Protein AF-A0A961MR73-F1 (afdb_monomer_lite)

Sequence (90 aa):
IVFAKNSRHAAFIAERFDANYPHLKGSFARLIDYSVPYAQSLIDAFSEADKSPHIAVSVDMLDTGIDVPEVVNLVFFKIVRSKTKFWQMI

Structure (mmCIF, N/CA/C/O backbone):
data_AF-A0A961MR73-F1
#
_entry.id   AF-A0A961MR73-F1
#
loop_
_atom_site.group_PDB
_atom_site.id
_atom_site.type_symbol
_atom_site.label_atom_id
_atom_site.label_alt_id
_atom_site.label_comp_id
_atom_site.label_asym_id
_atom_site.label_entity_id
_atom_site.label_seq_id
_atom_site.pdbx_PDB_ins_code
_atom_site.Cartn_x
_atom_site.Cartn_y
_atom_site.Cartn_z
_atom_site.occupancy
_atom_site.B_iso_or_equiv
_atom_site.auth_seq_id
_atom_site.auth_comp_id
_atom_site.auth_asym_id
_atom_site.auth_atom_id
_atom_site.pdbx_PDB_model_num
ATOM 1 N N . ILE A 1 1 ? 0.335 -3.779 3.418 1.00 90.38 1 ILE A N 1
ATOM 2 C CA . ILE A 1 1 ? 0.580 -2.668 2.463 1.00 90.38 1 ILE A CA 1
ATOM 3 C C . ILE A 1 1 ? 1.559 -3.122 1.384 1.00 90.38 1 ILE A C 1
ATOM 5 O O . ILE A 1 1 ? 2.538 -3.790 1.704 1.00 90.38 1 ILE A O 1
ATOM 9 N N . VAL A 1 2 ? 1.304 -2.779 0.119 1.00 92.31 2 VAL A N 1
ATOM 10 C CA . VAL A 1 2 ? 2.216 -3.004 -1.014 1.00 92.31 2 VAL A CA 1
ATOM 11 C C . VAL A 1 2 ? 2.738 -1.660 -1.514 1.00 92.31 2 VAL A C 1
ATOM 13 O O . VAL A 1 2 ? 1.968 -0.824 -1.984 1.00 92.31 2 VAL A O 1
ATOM 16 N N . PHE A 1 3 ? 4.050 -1.459 -1.450 1.00 91.94 3 PHE A N 1
ATOM 17 C CA . PHE A 1 3 ? 4.706 -0.231 -1.886 1.00 91.94 3 PHE A CA 1
ATOM 18 C C . PHE A 1 3 ? 5.126 -0.328 -3.350 1.00 91.94 3 PHE A C 1
ATOM 20 O O . PHE A 1 3 ? 6.106 -0.996 -3.692 1.00 91.94 3 PHE A O 1
ATOM 27 N N . ALA A 1 4 ? 4.400 0.366 -4.220 1.00 92.00 4 ALA A N 1
ATOM 28 C CA . ALA A 1 4 ? 4.635 0.383 -5.654 1.00 92.00 4 ALA A CA 1
ATOM 29 C C . ALA A 1 4 ? 5.505 1.574 -6.087 1.00 92.00 4 ALA A C 1
ATOM 31 O O . ALA A 1 4 ? 5.562 2.623 -5.450 1.00 92.00 4 ALA A O 1
ATOM 32 N N . LYS A 1 5 ? 6.207 1.404 -7.211 1.00 90.69 5 LYS A N 1
ATOM 33 C CA . LYS A 1 5 ? 7.147 2.404 -7.753 1.00 90.69 5 LYS A CA 1
ATOM 34 C C . LYS A 1 5 ? 6.465 3.678 -8.275 1.00 90.69 5 LYS A C 1
ATOM 36 O O . LYS A 1 5 ? 7.056 4.746 -8.189 1.00 90.69 5 LYS A O 1
ATOM 41 N N . ASN A 1 6 ? 5.305 3.550 -8.915 1.00 89.56 6 ASN A N 1
ATOM 42 C CA . ASN A 1 6 ? 4.537 4.650 -9.507 1.00 89.56 6 ASN A CA 1
ATOM 43 C C . ASN A 1 6 ? 3.073 4.220 -9.706 1.00 89.56 6 ASN A C 1
ATOM 45 O O . ASN A 1 6 ? 2.788 3.022 -9.644 1.00 89.56 6 ASN A O 1
ATOM 49 N N . SER A 1 7 ? 2.164 5.163 -9.984 1.00 89.31 7 SER A N 1
ATOM 50 C CA . SER A 1 7 ? 0.723 4.871 -10.111 1.00 89.31 7 SER A CA 1
ATOM 51 C C . SER A 1 7 ? 0.406 3.826 -11.179 1.00 89.31 7 SER A C 1
ATOM 53 O O . SER A 1 7 ? -0.437 2.966 -10.958 1.00 89.31 7 SER A O 1
ATOM 55 N N . ARG A 1 8 ? 1.133 3.811 -12.308 1.00 91.12 8 ARG A N 1
ATOM 56 C CA . ARG A 1 8 ? 0.940 2.780 -13.346 1.00 91.12 8 ARG A CA 1
ATOM 57 C C . ARG A 1 8 ? 1.319 1.389 -12.843 1.00 91.12 8 ARG A C 1
ATOM 59 O O . ARG A 1 8 ? 0.617 0.426 -13.117 1.00 91.12 8 ARG A O 1
ATOM 66 N N . HIS A 1 9 ? 2.423 1.281 -12.106 1.00 92.12 9 HIS A N 1
ATOM 67 C CA . HIS A 1 9 ? 2.848 0.024 -11.501 1.00 92.12 9 HIS A CA 1
ATOM 68 C C . HIS A 1 9 ? 1.849 -0.434 -10.436 1.00 92.12 9 HIS A C 1
ATOM 70 O O . HIS A 1 9 ? 1.514 -1.610 -10.377 1.00 92.12 9 HIS A O 1
ATOM 76 N N . ALA A 1 10 ? 1.337 0.494 -9.635 1.00 91.44 10 ALA A N 1
ATOM 77 C CA . ALA A 1 10 ? 0.350 0.206 -8.607 1.00 91.44 10 ALA A CA 1
ATOM 78 C C . ALA A 1 10 ? -0.982 -0.283 -9.204 1.00 91.44 10 ALA A C 1
ATOM 80 O O . ALA A 1 10 ? -1.500 -1.315 -8.781 1.00 91.44 10 ALA A O 1
ATOM 81 N N . ALA A 1 11 ? -1.479 0.393 -10.246 1.00 91.44 11 ALA A N 1
ATOM 82 C CA . ALA A 1 11 ? -2.642 -0.043 -11.014 1.00 91.44 11 ALA A CA 1
ATOM 83 C C . ALA A 1 11 ? -2.422 -1.434 -11.622 1.00 91.44 11 ALA A C 1
ATOM 85 O O . ALA A 1 11 ? -3.264 -2.311 -11.471 1.00 91.44 11 ALA A O 1
ATOM 86 N N . PHE A 1 12 ? -1.249 -1.679 -12.212 1.00 92.88 12 PHE A N 1
ATOM 87 C CA . PHE A 1 12 ? -0.911 -2.986 -12.773 1.00 92.88 12 PHE A CA 1
ATOM 88 C C . PHE A 1 12 ? -0.897 -4.103 -11.719 1.00 92.88 12 PHE A C 1
ATOM 90 O O . PHE A 1 12 ? -1.358 -5.208 -11.991 1.00 92.88 12 PHE A O 1
ATOM 97 N N . ILE A 1 13 ? -0.395 -3.841 -10.507 1.00 91.56 13 ILE A N 1
ATOM 98 C CA . ILE A 1 13 ? -0.442 -4.813 -9.402 1.00 91.56 13 ILE A CA 1
ATOM 99 C C . ILE A 1 13 ? -1.896 -5.134 -9.038 1.00 91.56 13 ILE A C 1
ATOM 101 O O . ILE A 1 13 ? -2.235 -6.309 -8.899 1.00 91.56 13 ILE A O 1
ATOM 105 N N . ALA A 1 14 ? -2.752 -4.115 -8.918 1.00 90.75 14 ALA A N 1
ATOM 106 C CA . ALA A 1 14 ? -4.170 -4.303 -8.618 1.00 90.75 14 ALA A CA 1
ATOM 107 C C . ALA A 1 14 ? -4.888 -5.095 -9.726 1.00 90.75 14 ALA A C 1
ATOM 109 O O . ALA A 1 14 ? -5.571 -6.072 -9.435 1.00 90.75 14 ALA A O 1
ATOM 110 N N . GLU A 1 15 ? -4.651 -4.766 -10.998 1.00 91.75 15 GLU A N 1
ATOM 111 C CA . GLU A 1 15 ? -5.204 -5.502 -12.143 1.00 91.75 15 GLU A CA 1
ATOM 112 C C . GLU A 1 15 ? -4.771 -6.972 -12.156 1.00 91.75 15 GLU A C 1
ATOM 114 O O . GLU A 1 15 ? -5.572 -7.863 -12.443 1.00 91.75 15 GLU A O 1
ATOM 119 N N . ARG A 1 16 ? -3.503 -7.252 -11.834 1.00 92.50 16 ARG A N 1
ATOM 120 C CA . ARG A 1 16 ? -2.999 -8.629 -11.742 1.00 92.50 16 ARG A CA 1
ATOM 121 C C . ARG A 1 16 ? -3.604 -9.384 -10.571 1.00 92.50 16 ARG A C 1
ATOM 123 O O . ARG A 1 16 ? -3.883 -10.572 -10.716 1.00 92.50 16 ARG A O 1
ATOM 130 N N . PHE A 1 17 ? -3.830 -8.714 -9.446 1.00 91.38 17 PHE A N 1
ATOM 131 C CA . PHE A 1 17 ? -4.546 -9.304 -8.324 1.00 91.38 17 PHE A CA 1
ATOM 132 C C . PHE A 1 17 ? -5.980 -9.663 -8.725 1.00 91.38 17 PHE A C 1
ATOM 134 O O . PHE A 1 17 ? -6.385 -10.810 -8.563 1.00 91.38 17 PHE A O 1
ATOM 141 N N . ASP A 1 18 ? -6.701 -8.730 -9.340 1.00 90.31 18 ASP A N 1
ATOM 142 C CA . ASP A 1 18 ? -8.079 -8.925 -9.795 1.00 90.31 18 ASP A CA 1
ATOM 143 C C . ASP A 1 18 ? -8.210 -10.036 -10.850 1.00 90.31 18 ASP A C 1
ATOM 145 O O . ASP A 1 18 ? -9.204 -10.763 -10.869 1.00 90.31 18 ASP A O 1
ATOM 149 N N . ALA A 1 19 ? -7.218 -10.183 -11.734 1.00 91.75 19 ALA A N 1
ATOM 150 C CA . ALA A 1 19 ? -7.184 -11.253 -12.730 1.00 91.75 19 ALA A CA 1
ATOM 151 C C . ALA A 1 19 ? -6.945 -12.638 -12.103 1.00 91.75 19 ALA A C 1
ATOM 153 O O . ALA A 1 19 ? -7.536 -13.620 -12.548 1.00 91.75 19 ALA A O 1
ATOM 154 N N . ASN A 1 20 ? -6.096 -12.717 -11.074 1.00 91.12 20 ASN A N 1
ATOM 155 C CA . ASN A 1 20 ? -5.785 -13.967 -10.375 1.00 91.12 20 ASN A CA 1
ATOM 156 C C . ASN A 1 20 ? -6.864 -14.357 -9.353 1.00 91.12 20 ASN A C 1
ATOM 158 O O . ASN A 1 20 ? -7.089 -15.544 -9.123 1.00 91.12 20 ASN A O 1
ATOM 162 N N . TYR A 1 21 ? -7.553 -13.372 -8.771 1.00 90.50 21 TYR A N 1
ATOM 163 C CA . TYR A 1 21 ? -8.602 -13.563 -7.768 1.00 90.50 21 TYR A CA 1
ATOM 164 C C . TYR A 1 21 ? -9.906 -12.849 -8.167 1.00 90.50 21 TYR A C 1
ATOM 166 O O . TYR A 1 21 ? -10.319 -11.895 -7.504 1.00 90.50 21 TYR A O 1
ATOM 174 N N . PRO A 1 22 ? -10.626 -13.330 -9.201 1.00 87.94 22 PRO A N 1
ATOM 175 C CA . PRO A 1 22 ? -11.830 -12.654 -9.696 1.00 87.94 22 PRO A CA 1
ATOM 176 C C . PRO A 1 22 ? -12.946 -12.508 -8.651 1.00 87.94 22 PRO A C 1
ATOM 178 O O . PRO A 1 22 ? -13.749 -11.586 -8.731 1.00 87.94 22 PRO A O 1
ATOM 181 N N . HIS A 1 23 ? -12.992 -13.407 -7.662 1.00 87.81 23 HIS A N 1
ATOM 182 C CA . HIS A 1 23 ? -13.980 -13.411 -6.579 1.00 87.81 23 HIS A CA 1
ATOM 183 C C . HIS A 1 23 ? -13.737 -12.325 -5.515 1.00 87.81 23 HIS A C 1
ATOM 185 O O . HIS A 1 23 ? -14.649 -12.003 -4.761 1.00 87.81 23 HIS A O 1
ATOM 191 N N . LEU A 1 24 ? -12.532 -11.748 -5.464 1.00 86.31 24 LEU A N 1
ATOM 192 C CA . LEU A 1 24 ? -12.133 -10.676 -4.537 1.00 86.31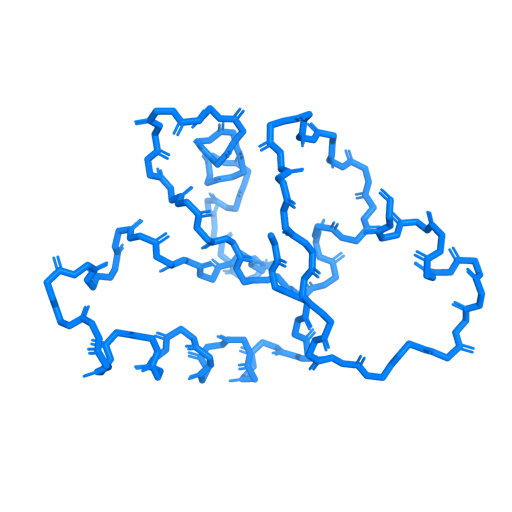 24 LEU A CA 1
ATOM 193 C C . LEU A 1 24 ? -11.980 -9.318 -5.236 1.00 86.31 24 LEU A C 1
ATOM 195 O O . LEU A 1 24 ? -11.510 -8.342 -4.641 1.00 86.31 24 LEU A O 1
ATOM 199 N N . LYS A 1 25 ? -12.346 -9.276 -6.519 1.00 82.62 25 LYS A N 1
ATOM 200 C CA . LYS A 1 25 ? -12.076 -8.169 -7.422 1.00 82.62 25 LYS A CA 1
ATOM 201 C C . LYS A 1 25 ? -12.677 -6.860 -6.920 1.00 82.62 25 LYS A C 1
ATOM 203 O O . LYS A 1 25 ? -13.870 -6.778 -6.631 1.00 82.62 25 LYS A O 1
ATOM 208 N N . GLY A 1 26 ? -11.854 -5.814 -6.879 1.00 77.25 26 GLY A N 1
ATOM 209 C CA . GLY A 1 26 ? -12.294 -4.439 -6.619 1.00 77.25 26 GLY A CA 1
ATOM 210 C C . GLY A 1 26 ? -12.728 -4.114 -5.183 1.00 77.25 26 GLY A C 1
ATOM 211 O O . GLY A 1 26 ? -13.011 -2.946 -4.903 1.00 77.25 26 GLY A O 1
ATOM 212 N N . SER A 1 27 ? -12.759 -5.083 -4.267 1.00 82.56 27 SER A N 1
ATOM 213 C CA . SER A 1 27 ? -13.029 -4.856 -2.839 1.00 82.56 27 SER A CA 1
ATOM 214 C C . SER A 1 27 ? -11.821 -5.183 -1.966 1.00 82.56 27 SER A C 1
ATOM 216 O O . SER A 1 27 ? -11.505 -4.419 -1.059 1.00 82.56 27 SER A O 1
ATOM 218 N N . PHE A 1 28 ? -11.104 -6.270 -2.259 1.00 86.50 28 PHE A N 1
ATOM 219 C CA . PHE A 1 28 ? -10.055 -6.773 -1.375 1.00 86.50 28 PHE A CA 1
ATOM 220 C C . PHE A 1 28 ? -8.724 -6.032 -1.529 1.00 86.50 28 PHE A C 1
ATOM 222 O O . PHE A 1 28 ? -8.135 -5.615 -0.531 1.00 86.50 28 PHE A O 1
ATOM 229 N N . ALA A 1 29 ? -8.271 -5.841 -2.772 1.00 89.81 29 ALA A N 1
ATOM 230 C CA . ALA A 1 29 ? -7.077 -5.070 -3.098 1.00 89.81 29 ALA A CA 1
ATOM 231 C C . ALA A 1 29 ? -7.462 -3.750 -3.766 1.00 89.81 29 ALA A C 1
ATOM 233 O O . ALA A 1 29 ? -8.196 -3.732 -4.756 1.00 89.81 29 ALA A O 1
ATOM 234 N N . ARG A 1 30 ? -6.975 -2.628 -3.231 1.00 89.31 30 ARG A N 1
ATOM 235 C CA . ARG A 1 30 ? -7.281 -1.292 -3.752 1.00 89.31 30 ARG A CA 1
ATOM 236 C C . ARG A 1 30 ? -6.028 -0.462 -3.946 1.00 89.31 30 ARG A C 1
ATOM 238 O O . ARG A 1 30 ? -5.109 -0.479 -3.131 1.00 89.31 30 ARG A O 1
ATOM 245 N N . LEU A 1 31 ? -6.036 0.288 -5.044 1.00 89.94 31 LEU A N 1
ATOM 246 C CA . LEU A 1 31 ? -5.075 1.346 -5.300 1.00 89.94 31 LEU A CA 1
ATOM 247 C C . LEU A 1 31 ? -5.403 2.545 -4.403 1.00 89.94 31 LEU A C 1
ATOM 249 O O . LEU A 1 31 ? -6.517 3.066 -4.458 1.00 89.94 31 LEU A O 1
ATOM 253 N N . ILE A 1 32 ? -4.428 2.967 -3.603 1.00 87.19 32 ILE A N 1
ATOM 254 C CA . ILE A 1 32 ? -4.481 4.178 -2.785 1.00 87.19 32 ILE A CA 1
ATOM 255 C C . ILE A 1 32 ?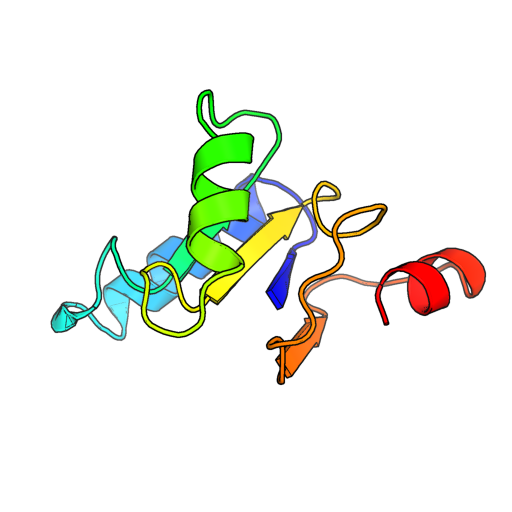 -3.334 5.077 -3.246 1.00 87.19 32 ILE A C 1
ATOM 257 O O . ILE A 1 32 ? -2.171 4.857 -2.905 1.00 87.19 32 ILE A O 1
ATOM 261 N N . ASP A 1 33 ? -3.657 6.067 -4.072 1.00 83.50 33 ASP A N 1
ATOM 262 C CA . ASP A 1 33 ? -2.716 7.085 -4.525 1.00 83.50 33 ASP A CA 1
ATOM 263 C C . ASP A 1 33 ? -3.350 8.482 -4.494 1.00 83.50 33 ASP A C 1
ATOM 265 O O . ASP A 1 33 ? -4.548 8.641 -4.253 1.00 83.50 33 ASP A O 1
ATOM 269 N N . TYR A 1 34 ? -2.529 9.503 -4.745 1.00 77.50 34 TYR A N 1
ATOM 270 C CA . TYR A 1 34 ? -2.943 10.907 -4.676 1.00 77.50 34 TYR A CA 1
ATOM 271 C C . TYR A 1 34 ? -3.969 11.294 -5.750 1.00 77.50 34 TYR A C 1
ATOM 273 O O . TYR A 1 34 ? -4.553 12.372 -5.678 1.00 77.50 34 TYR A O 1
ATOM 281 N N . SER A 1 35 ? -4.156 10.456 -6.773 1.00 74.69 35 SER A N 1
ATOM 282 C CA . SER A 1 35 ? -5.114 10.699 -7.849 1.00 74.69 35 SER A CA 1
ATOM 283 C C . SER A 1 35 ? -6.526 10.245 -7.480 1.00 74.69 35 SER A C 1
ATOM 285 O O . SER A 1 35 ? -7.488 10.647 -8.137 1.00 74.69 35 SER A O 1
ATOM 287 N N . VAL A 1 36 ? -6.671 9.442 -6.420 1.00 77.50 36 VAL A N 1
ATOM 288 C CA . VAL A 1 36 ? -7.964 8.928 -5.969 1.00 77.50 36 VAL A CA 1
ATOM 289 C C . VAL A 1 36 ? -8.680 9.980 -5.104 1.00 77.50 36 VAL A C 1
ATOM 291 O O . VAL A 1 36 ? -8.213 10.289 -4.007 1.00 77.50 36 VAL A O 1
ATOM 294 N N . PRO A 1 37 ? -9.856 10.494 -5.525 1.00 71.00 37 PRO A N 1
ATOM 295 C CA . PRO A 1 37 ? -10.557 11.584 -4.832 1.00 71.00 37 PRO A CA 1
ATOM 296 C C . PRO A 1 37 ? -11.046 11.236 -3.415 1.00 71.00 37 PRO A C 1
ATOM 298 O O . PRO A 1 37 ? -11.369 12.133 -2.644 1.00 71.00 37 PRO A O 1
ATOM 301 N N . TYR A 1 38 ? -11.072 9.949 -3.055 1.00 76.25 38 TYR A N 1
ATOM 302 C CA . TYR A 1 38 ? -11.509 9.446 -1.746 1.00 76.25 38 TYR A CA 1
ATOM 303 C C . TYR A 1 38 ? -10.409 8.662 -1.019 1.00 76.25 38 TYR A C 1
ATOM 305 O O . TYR A 1 38 ? -10.703 7.728 -0.274 1.00 76.25 38 TYR A O 1
ATOM 313 N N . ALA A 1 39 ? -9.138 9.005 -1.254 1.00 78.50 39 ALA A N 1
ATOM 314 C CA . ALA A 1 39 ? -8.005 8.307 -0.649 1.00 78.50 39 ALA A CA 1
ATOM 315 C C . ALA A 1 39 ? -8.099 8.260 0.886 1.00 78.50 39 ALA A C 1
ATOM 317 O O . ALA A 1 39 ? -7.912 7.192 1.456 1.00 78.50 39 ALA A O 1
ATOM 318 N N . GLN A 1 40 ? -8.477 9.365 1.544 1.00 79.31 40 GLN A N 1
ATOM 319 C CA . GLN A 1 40 ? -8.586 9.411 3.007 1.00 79.31 40 GLN A CA 1
ATOM 320 C C . GLN A 1 40 ? -9.637 8.434 3.547 1.00 79.31 40 GLN A C 1
ATOM 322 O O . GLN A 1 40 ? -9.334 7.627 4.411 1.00 79.31 40 GLN A O 1
ATOM 327 N N . SER A 1 41 ? -10.843 8.421 2.977 1.00 85.12 41 SER A N 1
ATOM 328 C CA . SER A 1 41 ? -11.887 7.486 3.411 1.00 85.12 41 SER A CA 1
ATOM 329 C C . SER A 1 41 ? -11.512 6.022 3.156 1.00 85.12 41 SER A C 1
ATOM 331 O O . SER A 1 41 ? -11.920 5.143 3.908 1.00 85.12 41 SER A O 1
ATOM 333 N N . LEU A 1 42 ? -10.734 5.746 2.102 1.00 84.56 42 LEU A N 1
ATOM 334 C CA . LEU A 1 42 ? -10.196 4.407 1.845 1.00 84.56 42 LEU A CA 1
ATOM 335 C C . LEU A 1 42 ? -9.113 4.016 2.849 1.00 84.56 42 LEU A C 1
ATOM 337 O O . LEU A 1 42 ? -9.016 2.842 3.188 1.00 84.56 42 LEU A O 1
ATOM 341 N N . ILE A 1 43 ? -8.313 4.976 3.307 1.00 84.19 43 ILE A N 1
ATOM 342 C CA . ILE A 1 43 ? -7.327 4.771 4.366 1.00 84.19 43 ILE A CA 1
ATOM 343 C C . ILE A 1 43 ? -8.034 4.478 5.688 1.00 84.19 43 ILE A C 1
ATOM 345 O O . ILE A 1 43 ? -7.687 3.503 6.345 1.00 84.19 43 ILE A O 1
ATOM 349 N N . ASP A 1 44 ? -9.043 5.271 6.044 1.00 84.81 44 ASP A N 1
ATOM 350 C CA . ASP A 1 44 ? -9.811 5.072 7.273 1.00 84.81 44 ASP A CA 1
ATOM 351 C C . ASP A 1 44 ? -10.486 3.688 7.250 1.00 84.81 44 ASP A C 1
ATOM 353 O O . ASP A 1 44 ? -10.393 2.926 8.207 1.00 84.81 44 ASP A O 1
ATOM 357 N N . ALA A 1 45 ? -11.070 3.296 6.111 1.00 85.75 45 ALA A N 1
ATOM 358 C CA . ALA A 1 45 ? -11.632 1.957 5.933 1.00 85.75 45 ALA A CA 1
ATOM 359 C C . ALA A 1 45 ? -10.574 0.841 5.986 1.00 85.75 45 ALA A C 1
ATOM 361 O O . ALA A 1 45 ? -10.858 -0.226 6.509 1.00 85.75 45 ALA A O 1
ATOM 362 N N . PHE A 1 46 ? -9.368 1.079 5.459 1.00 86.56 46 PHE A N 1
ATOM 363 C CA . PHE A 1 46 ? -8.239 0.142 5.530 1.00 86.56 46 PHE A CA 1
ATOM 364 C C . PHE A 1 46 ? -7.683 0.003 6.954 1.00 86.56 46 PHE A C 1
ATOM 366 O O . PHE A 1 46 ? -7.069 -1.010 7.277 1.00 86.56 46 PHE A O 1
ATOM 373 N N . SER A 1 47 ? -7.868 1.021 7.797 1.00 84.44 47 SER A N 1
ATOM 374 C CA . SER A 1 47 ? -7.398 1.002 9.181 1.00 84.44 47 SER A CA 1
ATOM 375 C C . SER A 1 47 ? -8.252 0.156 10.126 1.00 84.44 47 SER A C 1
ATOM 377 O O . SER A 1 47 ? -7.833 -0.086 11.252 1.00 84.44 47 SER A O 1
ATOM 379 N N . GLU A 1 48 ? -9.415 -0.309 9.664 1.00 85.06 48 GLU A N 1
ATOM 380 C CA . GLU A 1 48 ? -10.281 -1.234 10.389 1.00 85.06 48 GLU A CA 1
ATOM 381 C C . GLU A 1 48 ? -10.125 -2.658 9.823 1.00 85.06 48 GLU A C 1
ATOM 383 O O . GLU A 1 48 ? -10.511 -2.909 8.681 1.00 85.06 48 GLU A O 1
ATOM 388 N N . ALA A 1 49 ? -9.619 -3.611 10.613 1.00 77.75 49 ALA A N 1
ATOM 389 C CA . ALA A 1 49 ? -9.304 -4.981 10.177 1.00 77.75 49 ALA A C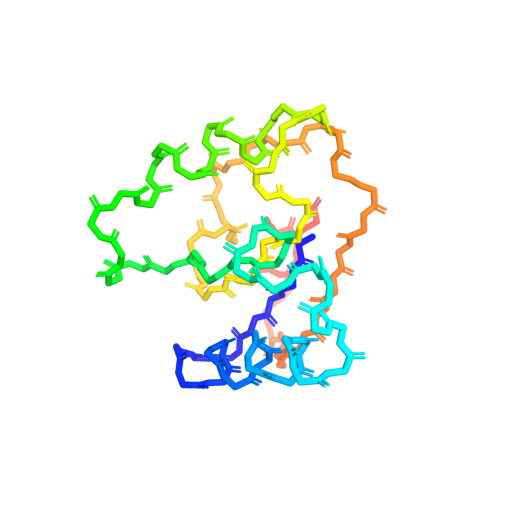A 1
ATOM 390 C C . ALA A 1 49 ? -10.477 -5.732 9.542 1.00 77.75 49 ALA A C 1
ATOM 392 O O . ALA A 1 49 ? -10.269 -6.533 8.633 1.00 77.75 49 ALA A O 1
ATOM 393 N N . ASP A 1 50 ? -11.698 -5.486 10.017 1.00 81.62 50 ASP A N 1
ATOM 394 C CA . ASP A 1 50 ? -12.900 -6.166 9.528 1.00 81.62 50 ASP A CA 1
ATOM 395 C C . ASP A 1 50 ? -13.477 -5.522 8.256 1.00 81.62 50 ASP A C 1
ATOM 397 O O . ASP A 1 50 ? -14.423 -6.047 7.654 1.00 81.62 50 ASP A O 1
ATOM 401 N N . LYS A 1 51 ? -12.941 -4.372 7.825 1.00 82.62 51 LYS A N 1
ATOM 402 C CA . LYS A 1 51 ? -13.418 -3.653 6.644 1.00 82.62 51 LYS A CA 1
ATOM 403 C C . LYS A 1 51 ? -12.514 -3.876 5.443 1.00 82.62 51 LYS A C 1
ATOM 405 O O . LYS A 1 51 ? -11.304 -4.028 5.503 1.00 82.62 51 LYS A O 1
ATOM 410 N N . SER A 1 52 ? -13.158 -3.870 4.281 1.00 81.88 52 SER A N 1
ATOM 411 C CA . SER A 1 52 ? -12.444 -3.787 3.013 1.00 81.88 52 SER A CA 1
ATOM 412 C C . SER A 1 52 ? -12.013 -2.339 2.751 1.00 81.88 52 SER A C 1
ATOM 414 O O . SER A 1 52 ? -12.815 -1.430 2.983 1.00 81.88 52 SER A O 1
ATOM 416 N N . PRO A 1 53 ? -10.821 -2.107 2.173 1.00 86.00 53 PRO A N 1
ATOM 417 C CA . PRO A 1 53 ? -9.897 -3.097 1.604 1.00 86.00 53 PRO A CA 1
ATOM 418 C C . PRO A 1 53 ? -8.935 -3.729 2.623 1.00 86.00 53 PRO A C 1
ATOM 420 O O . PRO A 1 53 ? -8.557 -3.088 3.587 1.00 86.00 53 PRO A O 1
ATOM 423 N N . HIS A 1 54 ? -8.455 -4.948 2.343 1.00 87.31 54 HIS A N 1
ATOM 424 C CA . HIS A 1 54 ? -7.443 -5.643 3.164 1.00 87.31 54 HIS A CA 1
ATOM 425 C C . HIS A 1 54 ? -6.019 -5.491 2.605 1.00 87.31 54 HIS A C 1
ATOM 427 O O . HIS A 1 54 ? -5.025 -5.647 3.314 1.00 87.31 54 HIS A O 1
ATOM 433 N N . ILE A 1 55 ? -5.890 -5.199 1.307 1.00 90.19 55 ILE A N 1
ATOM 434 C CA . ILE A 1 55 ? -4.611 -4.919 0.654 1.00 90.19 55 ILE A CA 1
ATOM 435 C C . ILE A 1 55 ? -4.656 -3.509 0.074 1.00 90.19 55 ILE A C 1
ATOM 437 O O . ILE A 1 55 ? -5.326 -3.247 -0.924 1.00 90.19 55 ILE A O 1
ATOM 441 N N . ALA A 1 56 ? -3.869 -2.612 0.658 1.00 90.44 56 ALA A N 1
ATOM 442 C CA . ALA A 1 56 ? -3.593 -1.307 0.079 1.00 90.44 56 ALA A CA 1
ATOM 443 C C . ALA A 1 56 ? -2.340 -1.363 -0.805 1.00 90.44 56 ALA A C 1
ATOM 445 O O . ALA A 1 56 ? -1.250 -1.693 -0.323 1.00 90.44 56 ALA A O 1
ATOM 446 N N . VAL A 1 57 ? -2.485 -1.019 -2.085 1.00 91.31 57 VAL A N 1
ATOM 447 C CA . VAL A 1 57 ? -1.368 -0.781 -3.009 1.00 91.31 57 VAL A CA 1
ATOM 448 C C . VAL A 1 57 ? -1.137 0.723 -3.079 1.00 91.31 57 VAL A C 1
ATOM 450 O O . VAL A 1 57 ? -1.994 1.450 -3.575 1.00 91.31 57 VAL A O 1
ATOM 453 N N . SER A 1 58 ? 0.003 1.190 -2.575 1.00 87.75 58 SER A N 1
ATOM 454 C CA . SER A 1 58 ? 0.287 2.617 -2.397 1.00 87.75 58 SER A CA 1
ATOM 455 C C . SER A 1 58 ? 1.525 3.080 -3.152 1.00 87.75 58 SER A C 1
ATOM 457 O O . SER A 1 58 ? 2.506 2.346 -3.314 1.00 87.75 58 SER A O 1
ATOM 459 N N . VAL A 1 59 ? 1.472 4.340 -3.577 1.00 86.81 59 VAL A N 1
ATOM 460 C CA . VAL A 1 59 ? 2.590 5.092 -4.147 1.00 86.81 59 VAL A CA 1
ATOM 461 C C . VAL A 1 59 ? 2.768 6.354 -3.318 1.00 86.81 59 VAL A C 1
ATOM 463 O O . VAL A 1 59 ? 2.005 7.302 -3.460 1.00 86.81 59 VAL A O 1
ATOM 466 N N . ASP A 1 60 ? 3.763 6.340 -2.434 1.00 77.50 60 ASP A N 1
ATOM 467 C CA . ASP A 1 60 ? 4.208 7.475 -1.616 1.00 77.50 60 ASP A CA 1
ATOM 468 C C . ASP A 1 60 ? 3.169 8.064 -0.629 1.00 77.50 60 ASP A C 1
ATOM 470 O O . ASP A 1 60 ? 3.553 8.870 0.211 1.00 77.50 60 ASP A O 1
ATOM 474 N N . MET A 1 61 ? 1.896 7.643 -0.650 1.00 75.69 61 MET A N 1
ATOM 475 C CA . MET A 1 61 ? 0.870 8.110 0.299 1.00 75.69 61 MET A CA 1
ATOM 476 C C . MET A 1 61 ? 0.920 7.397 1.653 1.00 75.69 61 MET A C 1
ATOM 478 O O . MET A 1 61 ? 0.789 8.037 2.686 1.00 75.69 61 MET A O 1
ATOM 482 N N . LEU A 1 62 ? 1.140 6.080 1.653 1.00 72.81 62 LEU A N 1
ATOM 483 C CA . LEU A 1 62 ? 1.284 5.275 2.878 1.00 72.81 62 LEU A CA 1
ATOM 484 C C . LEU A 1 62 ? 2.732 5.186 3.384 1.00 72.81 62 LEU A C 1
ATOM 486 O O . LEU A 1 62 ? 3.017 4.414 4.289 1.00 72.81 62 LEU A O 1
ATOM 490 N N . ASP A 1 63 ? 3.663 5.928 2.780 1.00 67.25 63 ASP A N 1
ATOM 491 C CA . ASP A 1 63 ? 5.077 5.906 3.171 1.00 67.25 63 ASP A CA 1
ATOM 492 C C . ASP A 1 63 ? 5.347 6.761 4.428 1.00 67.25 63 ASP A C 1
ATOM 494 O O . ASP A 1 63 ? 6.403 6.616 5.039 1.00 67.25 63 ASP A O 1
ATOM 498 N N . THR A 1 64 ? 4.445 7.689 4.780 1.00 62.31 64 THR A N 1
ATOM 499 C CA . THR A 1 64 ? 4.617 8.634 5.895 1.00 62.31 64 THR A CA 1
ATOM 500 C C . THR A 1 64 ? 3.276 9.044 6.511 1.00 62.31 64 THR A C 1
ATOM 502 O O . THR A 1 64 ? 2.416 9.560 5.802 1.00 62.31 64 THR A O 1
ATOM 505 N N . GLY A 1 65 ? 3.138 8.923 7.835 1.00 61.97 65 GLY A N 1
ATOM 506 C CA . GLY A 1 65 ? 2.112 9.636 8.612 1.00 61.97 65 GLY A CA 1
ATOM 507 C C . GLY A 1 65 ? 0.767 8.933 8.809 1.00 61.97 65 GLY A C 1
ATOM 508 O O . GLY A 1 65 ? -0.120 9.536 9.406 1.00 61.97 65 GLY A O 1
ATOM 509 N N . ILE A 1 66 ? 0.615 7.687 8.354 1.00 71.69 66 ILE A N 1
ATOM 510 C CA . ILE A 1 66 ? -0.585 6.881 8.608 1.00 71.69 66 ILE A CA 1
ATOM 511 C C . ILE A 1 66 ? -0.175 5.674 9.437 1.00 71.69 66 ILE A C 1
ATOM 513 O O . ILE A 1 66 ? 0.547 4.806 8.952 1.00 71.69 66 ILE A O 1
ATOM 517 N N . ASP A 1 67 ? -0.615 5.661 10.691 1.00 71.12 67 ASP A N 1
ATOM 518 C CA . ASP A 1 67 ? -0.396 4.551 11.608 1.00 71.12 67 ASP A CA 1
ATOM 519 C C . ASP A 1 67 ? -1.577 3.584 11.504 1.00 71.12 67 ASP A C 1
ATOM 521 O O . ASP A 1 67 ? -2.724 3.962 11.750 1.00 71.12 67 ASP A O 1
ATOM 525 N N . VAL A 1 68 ? -1.296 2.352 11.083 1.00 80.31 68 VAL A N 1
ATOM 526 C CA . VAL A 1 68 ? -2.289 1.280 11.003 1.00 80.31 68 VAL A CA 1
ATOM 527 C C . VAL A 1 68 ? -1.751 0.086 11.793 1.00 80.31 68 VAL A C 1
ATOM 529 O O . VAL A 1 68 ? -1.052 -0.756 11.221 1.00 80.31 68 VAL A O 1
ATOM 532 N N . PRO A 1 69 ? -2.058 -0.011 13.101 1.00 79.19 69 PRO A N 1
ATOM 533 C CA . PRO A 1 69 ? -1.456 -1.006 13.992 1.00 79.19 69 PRO A CA 1
ATOM 534 C C . PRO A 1 69 ? -1.817 -2.450 13.623 1.00 79.19 69 PRO A C 1
ATOM 536 O O . PRO A 1 69 ? -1.115 -3.386 13.997 1.00 79.19 69 PRO A O 1
ATOM 539 N N . GLU A 1 70 ? -2.894 -2.644 12.864 1.00 84.75 70 GLU A N 1
ATOM 540 C CA . GLU A 1 70 ? -3.368 -3.960 12.432 1.00 84.75 70 GLU A CA 1
ATOM 541 C C . GLU A 1 70 ? -2.631 -4.486 11.184 1.00 84.75 70 GLU A C 1
ATOM 543 O O . GLU A 1 70 ? -2.851 -5.620 10.748 1.00 84.75 70 GLU A O 1
ATOM 548 N N . VAL A 1 71 ? -1.712 -3.703 10.600 1.00 86.50 71 VAL A N 1
ATOM 549 C CA . VAL A 1 71 ? -0.919 -4.147 9.447 1.00 86.50 71 VAL A CA 1
ATOM 550 C C . VAL A 1 71 ? 0.110 -5.186 9.870 1.00 86.50 71 VAL A C 1
ATOM 552 O O . VAL A 1 71 ? 1.106 -4.903 10.523 1.00 86.50 71 VAL A O 1
ATOM 555 N N . VAL A 1 72 ? -0.085 -6.401 9.368 1.00 89.56 72 VAL A N 1
ATOM 556 C CA . VAL A 1 72 ? 0.819 -7.537 9.605 1.00 89.56 72 VAL A CA 1
ATOM 557 C C . VAL A 1 72 ? 1.837 -7.764 8.483 1.00 89.56 72 VAL A C 1
ATOM 559 O O . VAL A 1 72 ? 2.790 -8.515 8.658 1.00 89.56 72 VAL A O 1
ATOM 562 N N . ASN A 1 73 ? 1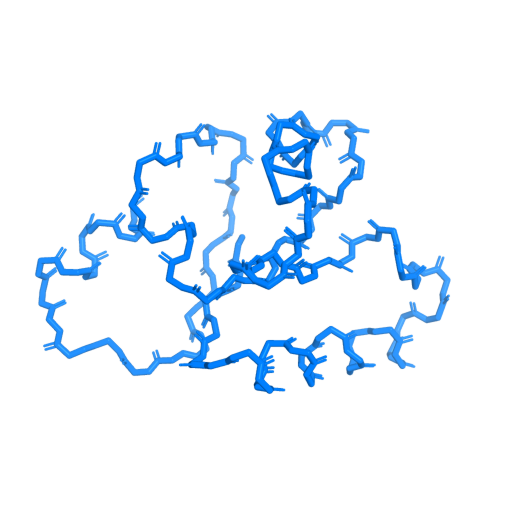.643 -7.147 7.310 1.00 90.31 73 ASN A N 1
ATOM 563 C CA . ASN A 1 73 ? 2.450 -7.417 6.117 1.00 90.31 73 ASN A CA 1
ATOM 564 C C . ASN A 1 73 ? 2.832 -6.136 5.364 1.00 90.31 73 ASN A C 1
ATOM 566 O O . ASN A 1 73 ? 1.965 -5.396 4.886 1.00 90.31 73 ASN A O 1
ATOM 570 N N . LEU A 1 74 ? 4.137 -5.940 5.164 1.00 91.00 74 LEU A N 1
ATOM 571 C CA . LEU A 1 74 ? 4.724 -4.874 4.349 1.00 91.00 74 LEU A CA 1
ATOM 572 C C . LEU A 1 74 ? 5.462 -5.492 3.155 1.00 91.00 74 LEU A C 1
ATOM 574 O O . LEU A 1 74 ? 6.400 -6.270 3.323 1.00 91.00 74 LEU A O 1
ATOM 578 N N . VAL A 1 75 ? 5.040 -5.156 1.936 1.00 92.31 75 VAL A N 1
ATOM 579 C CA . VAL A 1 75 ? 5.604 -5.703 0.693 1.00 92.31 75 VAL A CA 1
ATOM 580 C C . VAL A 1 75 ? 6.247 -4.582 -0.115 1.00 92.31 75 VAL A C 1
ATOM 582 O O . VAL A 1 75 ? 5.572 -3.671 -0.590 1.00 92.31 75 VAL A O 1
ATOM 585 N N . PHE A 1 76 ? 7.561 -4.662 -0.320 1.00 91.44 76 PHE A N 1
ATOM 586 C CA . PHE A 1 76 ? 8.320 -3.664 -1.073 1.00 91.44 76 PHE A CA 1
ATOM 587 C C . PHE A 1 76 ? 8.448 -4.074 -2.546 1.00 91.44 76 PHE A C 1
ATOM 589 O O . PHE A 1 76 ? 9.290 -4.889 -2.909 1.00 91.44 76 PHE A O 1
ATOM 596 N N . PHE A 1 77 ? 7.632 -3.472 -3.416 1.00 90.56 77 PHE A N 1
ATOM 597 C CA . PHE A 1 77 ? 7.667 -3.635 -4.881 1.00 90.56 77 PHE A CA 1
ATOM 598 C C . PHE A 1 77 ? 8.312 -2.418 -5.571 1.00 90.56 77 PHE A C 1
ATOM 600 O O . PHE A 1 77 ? 7.999 -2.037 -6.704 1.00 90.56 77 PHE A O 1
ATOM 607 N N . LYS A 1 78 ? 9.240 -1.766 -4.869 1.00 89.06 78 LYS A N 1
ATOM 608 C CA . LYS A 1 78 ? 10.056 -0.667 -5.383 1.00 89.06 78 LYS A CA 1
ATOM 609 C C . LYS A 1 78 ? 11.441 -0.703 -4.753 1.00 89.06 78 LYS A C 1
ATOM 611 O O . LYS A 1 78 ? 11.615 -1.176 -3.636 1.00 89.06 78 LYS A O 1
ATOM 616 N N . ILE A 1 79 ? 12.425 -0.166 -5.469 1.00 88.06 79 ILE A N 1
ATOM 617 C CA . ILE A 1 79 ? 13.783 -0.019 -4.940 1.00 88.06 79 ILE A CA 1
ATOM 618 C C . ILE A 1 79 ? 13.784 1.138 -3.938 1.00 88.06 79 ILE A C 1
ATOM 620 O O . ILE A 1 79 ? 13.512 2.280 -4.314 1.00 88.06 79 ILE A O 1
ATOM 624 N N . VAL A 1 80 ? 14.137 0.853 -2.685 1.00 87.88 80 VAL A N 1
ATOM 625 C CA . VAL A 1 80 ? 14.331 1.866 -1.642 1.00 87.88 80 VAL A CA 1
ATOM 626 C C . VAL A 1 80 ? 15.825 2.152 -1.516 1.00 87.88 80 VAL A C 1
ATOM 628 O O . VAL A 1 80 ? 16.607 1.278 -1.162 1.00 87.88 80 VAL A O 1
ATOM 631 N N . ARG A 1 81 ? 16.238 3.377 -1.861 1.00 88.31 81 ARG A N 1
ATOM 632 C CA . ARG A 1 81 ? 17.659 3.786 -1.870 1.00 88.31 81 ARG A CA 1
ATOM 633 C C . ARG A 1 81 ? 18.101 4.528 -0.606 1.00 88.31 81 ARG A C 1
ATOM 635 O O . ARG A 1 81 ? 19.294 4.702 -0.397 1.00 88.31 81 ARG A O 1
ATOM 642 N N . SER A 1 82 ? 17.154 4.999 0.205 1.00 90.44 82 SER A N 1
ATOM 643 C CA . SER A 1 82 ? 17.421 5.796 1.407 1.00 90.44 82 SER A CA 1
ATOM 644 C C . SER A 1 82 ? 17.114 4.989 2.660 1.00 90.44 82 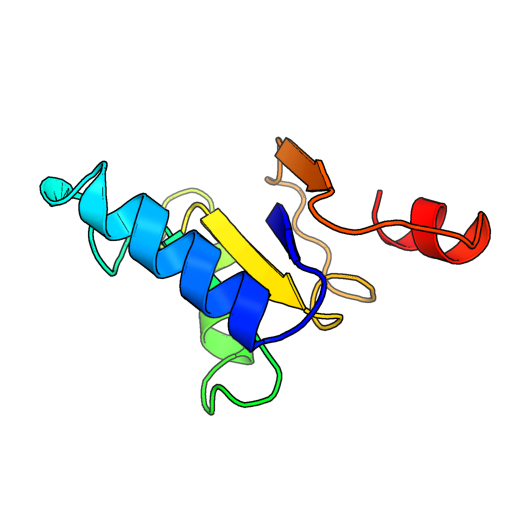SER A C 1
ATOM 646 O O . SER A 1 82 ? 16.005 4.476 2.802 1.00 90.44 82 SER A O 1
ATOM 648 N N . LYS A 1 83 ? 18.076 4.941 3.590 1.00 89.44 83 LYS A N 1
ATOM 649 C CA . LYS A 1 83 ? 17.898 4.323 4.909 1.00 89.44 83 LYS A CA 1
ATOM 650 C C . LYS A 1 83 ? 16.765 4.999 5.682 1.00 89.44 83 LYS A C 1
ATOM 652 O O . LYS A 1 83 ? 15.917 4.306 6.222 1.00 89.44 83 LYS A O 1
ATOM 657 N N . THR A 1 84 ? 16.710 6.331 5.689 1.00 89.88 84 THR A N 1
ATOM 658 C CA . THR A 1 84 ? 15.650 7.080 6.382 1.00 89.88 84 THR A CA 1
ATOM 659 C C . THR A 1 84 ? 14.274 6.766 5.808 1.00 89.88 84 THR A C 1
ATOM 661 O O . THR A 1 84 ? 13.359 6.497 6.572 1.00 89.88 84 THR A O 1
ATOM 664 N N . LYS A 1 85 ? 14.137 6.719 4.474 1.00 8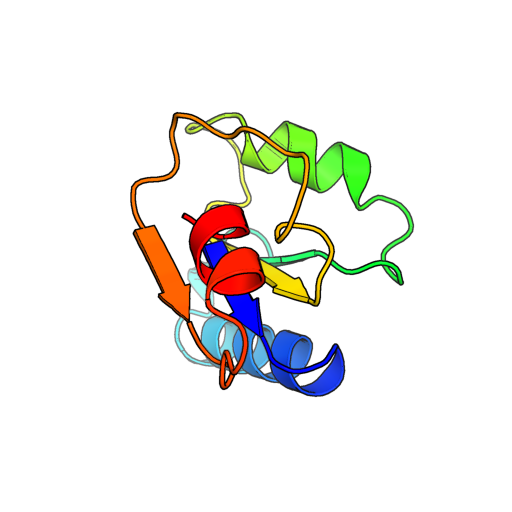4.00 85 LYS A N 1
ATOM 665 C CA . LYS A 1 85 ? 12.852 6.386 3.841 1.00 84.00 85 LYS A CA 1
ATOM 666 C C . LYS A 1 85 ? 12.432 4.947 4.144 1.00 84.00 85 LYS A C 1
ATOM 668 O O . LYS A 1 85 ? 11.265 4.699 4.382 1.00 84.00 85 LYS A O 1
ATOM 673 N N . PHE A 1 86 ? 13.380 4.010 4.186 1.00 87.38 86 PHE A N 1
ATOM 674 C CA . PHE A 1 86 ? 13.095 2.633 4.587 1.00 87.38 86 PHE A CA 1
ATOM 675 C C . PHE A 1 86 ? 12.554 2.546 6.020 1.00 87.38 86 PHE A C 1
ATOM 677 O O . PHE A 1 86 ? 11.549 1.887 6.239 1.00 87.38 86 PHE A O 1
ATOM 684 N N . TRP A 1 87 ? 13.168 3.265 6.965 1.00 88.06 87 TRP A N 1
ATOM 685 C CA . TRP A 1 87 ? 12.695 3.332 8.353 1.00 88.06 87 TRP A CA 1
ATOM 686 C C . TRP A 1 87 ? 11.354 4.041 8.527 1.00 88.06 87 TRP A C 1
ATOM 688 O O . TRP A 1 87 ? 10.688 3.792 9.512 1.00 88.06 87 TRP A O 1
ATOM 698 N N . GLN A 1 88 ? 10.969 4.930 7.612 1.00 83.50 88 GLN A N 1
ATOM 699 C CA . GLN A 1 88 ? 9.642 5.555 7.634 1.00 83.50 88 GLN A CA 1
ATOM 700 C C . GLN A 1 88 ? 8.542 4.614 7.128 1.00 83.50 88 GLN A C 1
ATOM 702 O O . GLN A 1 88 ? 7.378 4.820 7.442 1.00 83.50 88 GLN A O 1
ATOM 707 N N . MET A 1 89 ? 8.911 3.611 6.325 1.00 84.94 89 MET A N 1
ATOM 708 C CA . MET A 1 89 ? 7.985 2.647 5.728 1.00 84.94 89 MET A CA 1
ATOM 709 C C . MET A 1 89 ? 7.765 1.393 6.590 1.00 84.94 89 MET A C 1
ATOM 711 O O . MET A 1 89 ? 6.910 0.582 6.236 1.00 84.94 89 MET A O 1
ATOM 715 N N . ILE A 1 90 ? 8.577 1.202 7.637 1.00 82.81 90 ILE A N 1
ATOM 716 C CA . ILE A 1 90 ? 8.452 0.146 8.655 1.00 82.81 90 ILE A CA 1
ATOM 717 C C . ILE A 1 90 ? 7.789 0.755 9.878 1.00 82.81 90 ILE A C 1
ATOM 719 O O . ILE A 1 90 ? 6.877 0.090 10.407 1.00 82.81 90 ILE A O 1
#

Foldseek 3Di:
DEEAADQVRLVVVLVVVCVVCVVCHPWAEDEQEPVDPCNVVQLVQCLDCVGTHVHYRYYPPLQADRDRPPDPDYHYNDDDPDPVSVVSND

Secondary structure (DSSP, 8-state):
-EEESSHHHHHHHHHHHHHH-GGGTTTTEEEE-TT-TTHHHHHHHHTSTTSSPSEEEESSSTTSS---TT----EEES----HHHHHH--

Radius of gyration: 12.54 Å; chains: 1; bounding box: 32×26×27 Å

pLDDT: mean 85.29, std 6.83, range [61.97, 92.88]